Protein AF-A0A120N4Y4-F1 (afdb_monomer_lite)

Radius of gyration: 13.92 Å; chains: 1; bounding box: 32×30×36 Å

Foldseek 3Di:
DPPLDDDDVVLVVQVVVLPVVPQWDAPDVFWIWRFSDDCVVDPAQGKIFTDGDDDQDPPPPDPCSVQWAFGIARGDDRKTWIWGQDPVRDTDTFIPDPDPRHDD

Secondary structure (DSSP, 8-state):
--TT----HHHHHHHHHHHTTT-EEEEETTEEEEESS-TTT--SS--EEEESS--PPPTTSSSSGGGEEEEEE-SSSS-EEEEEE-TT--EEEEEESSSTT---

Organism: NCBI:txid1727

pLDDT: mean 75.28, std 10.27, range [50.72, 89.94]

Sequence (104 aa):
MPDHFTIPEEFLSLADRCEAPGFVRGTAPGQQYAIIADPDVHDTADAKLFDGPRNLFPEGHLPDPERLYAIGYTGGEGSTFCLWLDDDGVRHVVNHGSGPGSCL

Structure (mmCIF, N/CA/C/O backbone):
data_AF-A0A120N4Y4-F1
#
_entry.id   AF-A0A120N4Y4-F1
#
loop_
_atom_site.group_PDB
_atom_site.id
_atom_site.type_symbol
_atom_site.label_atom_id
_atom_site.label_alt_id
_atom_site.label_comp_id
_atom_site.label_asym_id
_atom_site.label_entity_id
_atom_site.label_seq_id
_atom_site.pdbx_PDB_ins_code
_atom_site.Cartn_x
_atom_site.Cartn_y
_atom_site.Cartn_z
_atom_site.occupancy
_atom_site.B_iso_or_equiv
_atom_site.auth_seq_id
_atom_site.auth_comp_id
_atom_site.auth_asym_id
_atom_site.auth_atom_id
_atom_site.pdbx_PDB_model_num
ATOM 1 N N . MET A 1 1 ? 4.915 -2.440 10.856 1.00 65.31 1 MET A N 1
ATOM 2 C CA . MET A 1 1 ? 3.435 -2.384 10.832 1.00 65.31 1 MET A CA 1
ATOM 3 C C . MET A 1 1 ? 3.049 -1.021 11.377 1.00 65.31 1 MET A C 1
ATOM 5 O O . MET A 1 1 ? 3.966 -0.310 11.763 1.00 65.31 1 MET A O 1
ATOM 9 N N . PRO A 1 2 ? 1.773 -0.678 11.526 1.00 67.31 2 PRO A N 1
ATOM 10 C CA . PRO A 1 2 ? 1.292 -0.697 12.905 1.00 67.31 2 PRO A CA 1
ATOM 11 C C . PRO A 1 2 ? 1.027 -2.133 13.344 1.00 67.31 2 PRO A C 1
ATOM 13 O O . PRO A 1 2 ? 0.738 -2.966 12.490 1.00 67.31 2 PRO A O 1
ATOM 16 N N . ASP A 1 3 ? 1.179 -2.454 14.625 1.00 77.31 3 ASP A N 1
ATOM 17 C CA . ASP A 1 3 ? 1.104 -3.851 15.094 1.00 77.31 3 ASP A CA 1
ATOM 18 C C . ASP A 1 3 ? -0.295 -4.463 14.912 1.00 77.31 3 ASP A C 1
ATOM 20 O O . ASP A 1 3 ? -0.445 -5.678 14.826 1.00 77.31 3 ASP A O 1
ATOM 24 N N . HIS A 1 4 ? -1.317 -3.614 14.778 1.00 79.00 4 HIS A N 1
ATOM 25 C CA . HIS A 1 4 ? -2.698 -4.002 14.491 1.00 79.00 4 HIS A CA 1
ATOM 26 C C . HIS A 1 4 ? -2.981 -4.325 13.020 1.00 79.00 4 HIS A C 1
ATOM 28 O O . HIS A 1 4 ? -4.081 -4.760 12.690 1.00 79.00 4 HIS A O 1
ATOM 34 N N . PHE A 1 5 ? -2.011 -4.138 12.126 1.00 78.38 5 PHE A N 1
ATOM 35 C CA . PHE A 1 5 ? -2.119 -4.571 10.739 1.00 78.38 5 PHE A CA 1
ATOM 36 C C . PHE A 1 5 ? -1.244 -5.797 10.501 1.00 78.38 5 PHE A C 1
ATOM 38 O O . PHE A 1 5 ? -0.119 -5.901 10.976 1.00 78.38 5 PHE A O 1
ATOM 45 N N . THR A 1 6 ? -1.749 -6.720 9.693 1.00 82.25 6 THR A N 1
ATOM 46 C CA . THR A 1 6 ? -0.955 -7.784 9.070 1.00 82.25 6 THR A CA 1
ATOM 47 C C . THR A 1 6 ? -1.082 -7.613 7.563 1.00 82.25 6 THR A C 1
ATOM 49 O O . THR A 1 6 ? -2.170 -7.274 7.093 1.00 82.25 6 THR A O 1
ATOM 52 N N . ILE A 1 7 ? -0.011 -7.813 6.795 1.00 80.81 7 ILE A N 1
ATOM 53 C CA . ILE A 1 7 ? -0.115 -7.810 5.330 1.00 80.81 7 ILE A CA 1
ATOM 54 C C . ILE A 1 7 ? -0.768 -9.134 4.901 1.00 80.81 7 ILE A C 1
ATOM 56 O O . ILE A 1 7 ? -0.290 -10.186 5.323 1.00 80.81 7 ILE A O 1
ATOM 60 N N . PRO A 1 8 ? -1.865 -9.109 4.120 1.00 84.75 8 PRO A N 1
ATOM 61 C CA . PRO A 1 8 ? -2.425 -10.319 3.519 1.00 84.75 8 PRO A CA 1
ATOM 62 C C . PRO A 1 8 ? -1.394 -11.093 2.683 1.00 84.75 8 PRO A C 1
ATOM 64 O O . PRO A 1 8 ? -0.553 -10.490 2.012 1.00 84.75 8 PRO A O 1
ATOM 67 N N . GLU A 1 9 ? -1.469 -12.424 2.709 1.00 86.12 9 GLU A N 1
ATOM 68 C CA . GLU A 1 9 ? -0.524 -13.322 2.026 1.00 86.12 9 GLU A CA 1
ATOM 69 C C . GLU A 1 9 ? -0.448 -13.054 0.517 1.00 86.12 9 GLU A C 1
ATOM 71 O O . GLU A 1 9 ? 0.610 -13.196 -0.096 1.00 86.12 9 GLU A O 1
ATOM 76 N N . GLU A 1 10 ? -1.544 -12.595 -0.082 1.00 86.00 10 GLU A N 1
ATOM 77 C CA . GLU A 1 10 ? -1.634 -12.263 -1.499 1.00 86.00 10 GLU A CA 1
ATOM 78 C C . GLU A 1 10 ? -0.689 -11.116 -1.880 1.00 86.00 10 GLU A C 1
ATOM 80 O O . GLU A 1 10 ? -0.060 -11.163 -2.937 1.00 86.00 10 GLU A O 1
ATOM 85 N N . PHE A 1 11 ? -0.541 -10.108 -1.015 1.00 82.81 11 PHE A N 1
ATOM 86 C CA . PHE A 1 11 ? 0.379 -8.995 -1.259 1.00 82.81 11 PHE A CA 1
ATOM 87 C C . PHE A 1 11 ? 1.835 -9.392 -1.020 1.00 82.81 11 PHE A C 1
ATOM 89 O O . PHE A 1 11 ? 2.707 -8.912 -1.739 1.00 82.81 11 PHE A O 1
ATOM 96 N N . LEU A 1 12 ? 2.095 -10.288 -0.061 1.00 82.50 12 LEU A N 1
ATOM 97 C CA . LEU A 1 12 ? 3.433 -10.852 0.155 1.00 82.50 12 LEU A CA 1
ATOM 98 C C . LEU A 1 12 ? 3.862 -11.693 -1.053 1.00 82.50 12 LEU A C 1
ATOM 100 O O . LEU A 1 12 ? 4.915 -11.458 -1.633 1.00 82.50 12 LEU A O 1
ATOM 104 N N . SER A 1 13 ? 2.979 -12.578 -1.517 1.00 84.88 13 SER A N 1
ATOM 105 C CA . SER A 1 13 ? 3.199 -13.394 -2.715 1.00 84.88 13 SER A CA 1
ATOM 106 C C . SER A 1 13 ? 3.404 -12.542 -3.971 1.00 84.88 13 SER A C 1
ATOM 108 O O . SER A 1 13 ? 4.145 -12.927 -4.876 1.00 84.88 13 SER A O 1
ATOM 110 N N . LEU A 1 14 ? 2.723 -11.396 -4.063 1.00 81.94 14 LEU A N 1
ATOM 111 C CA . LEU A 1 14 ? 2.916 -10.453 -5.160 1.00 81.94 14 LEU A CA 1
ATOM 112 C C . LEU A 1 14 ? 4.268 -9.738 -5.054 1.00 81.94 14 LEU A C 1
ATOM 114 O O . LEU A 1 14 ? 4.946 -9.617 -6.070 1.00 81.94 14 LEU A O 1
ATOM 118 N N . ALA A 1 15 ? 4.678 -9.318 -3.855 1.00 78.75 15 ALA A N 1
ATOM 119 C CA . ALA A 1 15 ? 5.992 -8.721 -3.624 1.00 78.75 15 ALA A CA 1
ATOM 120 C C . ALA A 1 15 ? 7.121 -9.680 -4.040 1.00 78.75 15 ALA A C 1
ATOM 122 O O . ALA A 1 15 ? 7.953 -9.303 -4.865 1.00 78.75 15 ALA A O 1
ATOM 123 N N . ASP A 1 16 ? 7.065 -10.943 -3.604 1.00 81.25 16 ASP A N 1
ATOM 124 C CA . ASP A 1 16 ? 8.043 -11.982 -3.969 1.00 81.25 16 ASP A CA 1
ATOM 125 C C . ASP A 1 16 ? 8.152 -12.165 -5.496 1.00 81.25 16 ASP A C 1
ATOM 127 O O . ASP A 1 16 ? 9.237 -12.340 -6.061 1.00 81.25 16 ASP A O 1
ATOM 131 N N . ARG A 1 17 ? 7.016 -12.098 -6.205 1.00 79.44 17 ARG A N 1
ATOM 132 C CA . ARG A 1 17 ? 6.984 -12.190 -7.674 1.00 79.44 17 ARG A CA 1
ATOM 133 C C . ARG A 1 17 ? 7.605 -10.980 -8.358 1.00 79.44 17 ARG A C 1
ATOM 135 O O . ARG A 1 17 ? 8.184 -11.154 -9.427 1.00 79.44 17 ARG A O 1
ATOM 142 N N . CYS A 1 18 ? 7.480 -9.788 -7.781 1.00 76.38 18 CYS A N 1
ATOM 143 C CA . CYS A 1 18 ? 8.095 -8.570 -8.309 1.00 76.38 18 CYS A CA 1
ATOM 144 C C . CYS A 1 18 ? 9.607 -8.517 -8.025 1.00 76.38 18 CYS A C 1
ATOM 146 O O . CYS A 1 18 ? 10.365 -7.940 -8.808 1.00 76.38 18 CYS A O 1
ATOM 148 N N . GLU A 1 19 ? 10.073 -9.143 -6.942 1.00 74.88 19 GLU A N 1
ATOM 149 C CA . GLU A 1 19 ? 11.502 -9.258 -6.634 1.00 74.88 19 GLU A CA 1
ATOM 150 C C . GLU A 1 19 ? 12.247 -10.166 -7.621 1.00 74.88 19 GLU A C 1
ATOM 152 O O . GLU A 1 19 ? 13.334 -9.812 -8.079 1.00 74.88 19 GLU A O 1
ATOM 157 N N . ALA A 1 20 ? 11.654 -11.302 -8.000 1.00 67.25 20 ALA A N 1
ATOM 158 C CA . ALA A 1 20 ? 12.294 -12.318 -8.842 1.00 67.25 20 ALA A CA 1
ATOM 159 C C . ALA A 1 20 ? 12.861 -11.812 -10.196 1.00 67.25 20 ALA A C 1
ATOM 161 O O . ALA A 1 20 ? 13.966 -12.224 -10.557 1.00 67.25 20 ALA A O 1
ATOM 162 N N . PRO A 1 21 ? 12.180 -10.927 -10.953 1.00 70.62 21 PRO A N 1
ATOM 163 C CA . PRO A 1 21 ? 12.721 -10.318 -12.172 1.00 70.62 21 PRO A CA 1
ATOM 164 C C . PRO A 1 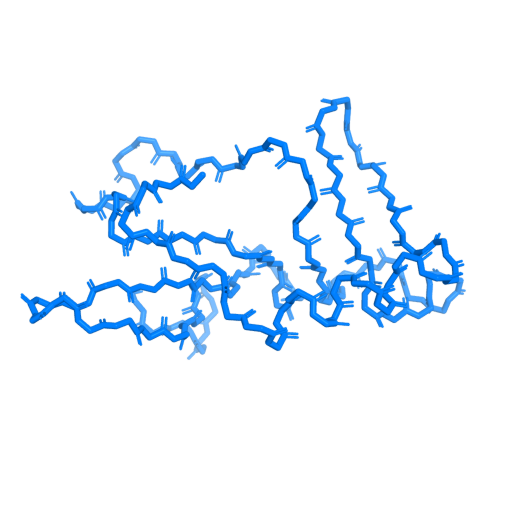21 ? 13.500 -9.012 -11.919 1.00 70.62 21 PRO A C 1
ATOM 166 O O . PRO A 1 21 ? 13.947 -8.370 -12.869 1.00 70.62 21 PRO A O 1
ATOM 169 N N . GLY A 1 22 ? 13.667 -8.591 -10.661 1.00 67.62 22 GLY A N 1
ATOM 170 C CA . GLY A 1 22 ? 14.323 -7.335 -10.311 1.00 67.62 22 GLY A CA 1
ATOM 171 C C . GLY A 1 22 ? 13.462 -6.107 -10.603 1.00 67.62 22 GLY A C 1
ATOM 172 O O . GLY A 1 22 ? 14.001 -5.078 -11.009 1.00 67.62 22 GLY A O 1
ATOM 173 N N . PHE A 1 23 ? 12.140 -6.186 -10.419 1.00 75.75 23 PHE A N 1
ATOM 174 C CA . PHE A 1 23 ? 11.214 -5.059 -10.630 1.00 75.75 23 PHE A CA 1
ATOM 175 C C . PHE A 1 23 ? 11.097 -4.129 -9.416 1.00 75.75 23 PHE A C 1
ATOM 177 O O . PHE A 1 23 ? 10.315 -3.178 -9.424 1.00 75.75 23 PHE A O 1
ATOM 184 N N . VAL A 1 24 ? 11.916 -4.350 -8.388 1.00 73.56 24 VAL A N 1
ATOM 185 C CA . VAL A 1 24 ? 12.112 -3.386 -7.305 1.00 73.56 24 VAL A CA 1
ATOM 186 C C . VAL A 1 24 ? 12.932 -2.200 -7.821 1.00 73.56 24 VAL A C 1
ATOM 188 O O . VAL A 1 24 ? 13.996 -2.351 -8.435 1.00 73.56 24 VAL A O 1
ATOM 191 N N . ARG A 1 25 ? 12.418 -0.991 -7.605 1.00 69.06 25 ARG A N 1
ATOM 192 C CA . ARG A 1 25 ? 13.029 0.289 -7.978 1.00 69.06 25 ARG A CA 1
ATOM 193 C C . ARG A 1 25 ? 12.969 1.241 -6.787 1.00 69.06 25 ARG A C 1
ATOM 195 O O . ARG A 1 25 ? 12.070 1.161 -5.959 1.00 69.06 25 ARG A O 1
ATOM 202 N N . GLY A 1 26 ? 13.925 2.162 -6.710 1.00 62.28 26 GLY A N 1
ATOM 203 C CA . GLY A 1 26 ? 13.855 3.304 -5.800 1.00 62.28 26 GLY A CA 1
ATOM 204 C C . GLY A 1 26 ? 13.644 4.589 -6.591 1.00 62.28 26 GLY A C 1
ATOM 205 O O . GLY A 1 26 ? 14.412 4.860 -7.511 1.00 62.28 26 GLY A O 1
ATOM 206 N N . THR A 1 27 ? 12.625 5.380 -6.252 1.00 55.62 27 THR A N 1
ATOM 207 C CA . THR A 1 27 ? 12.406 6.723 -6.836 1.00 55.62 27 THR A CA 1
ATOM 208 C C . THR A 1 27 ? 13.173 7.802 -6.087 1.00 55.62 27 THR A C 1
ATOM 210 O O . THR A 1 27 ? 13.523 8.823 -6.674 1.00 55.62 27 THR A O 1
ATOM 213 N N . ALA A 1 28 ? 13.427 7.594 -4.794 1.00 58.19 28 ALA A N 1
ATOM 214 C CA . ALA A 1 28 ? 14.122 8.528 -3.919 1.00 58.19 28 ALA A CA 1
ATOM 215 C C . ALA A 1 28 ? 14.903 7.766 -2.832 1.00 58.19 28 ALA A C 1
ATOM 217 O O . ALA A 1 28 ? 14.558 6.623 -2.520 1.00 58.19 28 ALA A O 1
ATOM 218 N N . PRO A 1 29 ? 15.942 8.369 -2.223 1.00 52.34 29 PRO A N 1
ATOM 219 C CA . PRO A 1 29 ? 16.650 7.754 -1.104 1.00 52.34 29 PRO A CA 1
ATOM 220 C C . PRO A 1 29 ? 15.679 7.386 0.026 1.00 52.34 29 PRO A C 1
ATOM 222 O O . PRO A 1 29 ? 15.043 8.256 0.613 1.00 52.34 29 PRO A O 1
ATOM 225 N N . GLY A 1 30 ? 15.562 6.089 0.314 1.00 57.09 30 GLY A N 1
ATOM 226 C CA . GLY A 1 30 ? 14.674 5.564 1.355 1.00 57.09 30 GLY A CA 1
ATOM 227 C C . GLY A 1 30 ? 13.241 5.255 0.911 1.00 57.09 30 GLY A C 1
ATOM 228 O O . GLY A 1 30 ? 12.481 4.757 1.730 1.00 57.09 30 GLY A O 1
ATOM 229 N N . GLN A 1 31 ? 12.871 5.487 -0.351 1.00 62.19 31 GLN A N 1
ATOM 230 C CA . GLN A 1 31 ? 11.602 5.014 -0.914 1.00 62.19 31 GLN A CA 1
ATOM 231 C C . GLN A 1 31 ? 11.879 3.929 -1.948 1.00 62.19 31 GLN A C 1
ATOM 233 O O . GLN A 1 31 ? 12.453 4.211 -3.004 1.00 62.19 31 GLN A O 1
ATOM 238 N N . GLN A 1 32 ? 11.466 2.701 -1.647 1.00 71.19 32 GLN A N 1
ATOM 239 C CA . GLN A 1 32 ? 11.494 1.593 -2.593 1.00 71.19 32 GLN A CA 1
ATOM 240 C C . GLN A 1 32 ? 10.060 1.223 -2.981 1.00 71.19 32 GLN A C 1
ATOM 242 O O . GLN A 1 32 ? 9.093 1.461 -2.255 1.00 71.19 32 GLN A O 1
ATOM 247 N N . TYR A 1 33 ? 9.896 0.703 -4.186 1.00 75.56 33 TYR A N 1
ATOM 248 C CA . TYR A 1 33 ? 8.645 0.117 -4.630 1.00 75.56 33 TYR A CA 1
ATOM 249 C C . TYR A 1 33 ? 8.918 -1.010 -5.619 1.00 75.56 33 TYR A C 1
ATOM 251 O O . TYR A 1 33 ? 9.870 -0.959 -6.397 1.00 75.56 33 TYR A O 1
ATOM 259 N N . ALA A 1 34 ? 8.051 -2.012 -5.618 1.00 78.69 34 ALA A N 1
ATOM 260 C CA . ALA A 1 34 ? 8.020 -3.072 -6.611 1.00 78.69 34 ALA A CA 1
A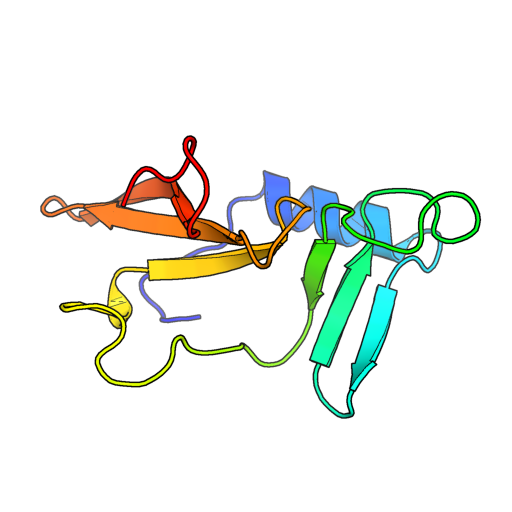TOM 261 C C . ALA A 1 34 ? 7.031 -2.694 -7.720 1.00 78.69 34 ALA A C 1
ATOM 263 O O . ALA A 1 34 ? 5.860 -2.416 -7.449 1.00 78.69 34 ALA A O 1
ATOM 264 N N . ILE A 1 35 ? 7.489 -2.673 -8.970 1.00 78.50 35 ILE A N 1
ATOM 265 C CA . ILE A 1 35 ? 6.616 -2.498 -10.135 1.00 78.50 35 ILE A CA 1
ATOM 266 C C . ILE A 1 35 ? 5.956 -3.847 -10.434 1.00 78.50 35 ILE A C 1
ATOM 268 O O . ILE A 1 35 ? 6.623 -4.878 -10.452 1.00 78.50 35 ILE A O 1
ATOM 272 N N . ILE A 1 36 ? 4.636 -3.840 -10.627 1.00 76.81 36 ILE A N 1
ATOM 273 C CA . ILE A 1 36 ? 3.853 -5.067 -10.853 1.00 76.81 36 ILE A CA 1
ATOM 274 C C . ILE A 1 36 ? 3.944 -5.535 -12.320 1.00 76.81 36 ILE A C 1
ATOM 276 O O . ILE A 1 36 ? 3.755 -6.714 -12.613 1.00 76.81 36 ILE A O 1
ATOM 280 N N . ALA A 1 37 ? 4.254 -4.620 -13.239 1.00 75.38 37 ALA A N 1
ATOM 281 C CA . ALA A 1 37 ? 4.452 -4.872 -14.664 1.00 75.38 37 ALA A CA 1
ATOM 282 C C . ALA A 1 37 ? 5.920 -4.672 -15.082 1.00 75.38 37 ALA A C 1
ATOM 284 O O . ALA A 1 37 ? 6.727 -4.146 -14.319 1.00 75.38 37 ALA A O 1
ATOM 285 N N . ASP A 1 38 ? 6.257 -5.096 -16.302 1.00 74.56 38 ASP A N 1
ATOM 286 C CA . ASP A 1 38 ? 7.598 -4.919 -16.862 1.00 74.56 38 ASP A CA 1
ATOM 287 C C . ASP A 1 38 ? 7.951 -3.419 -16.970 1.00 74.56 38 ASP A C 1
ATOM 289 O O . ASP A 1 38 ? 7.277 -2.693 -17.713 1.00 74.56 38 ASP A O 1
ATOM 293 N N . PRO A 1 39 ? 8.986 -2.941 -16.252 1.00 67.38 39 PRO A N 1
ATOM 294 C CA . PRO A 1 39 ? 9.368 -1.533 -16.248 1.00 67.38 39 PRO A CA 1
ATOM 295 C C . PRO A 1 39 ? 9.851 -1.027 -17.609 1.00 67.38 39 PRO A C 1
ATOM 297 O O . PRO A 1 39 ? 9.755 0.169 -17.874 1.00 67.38 39 PRO A O 1
ATOM 300 N N . ASP A 1 40 ? 10.347 -1.909 -18.480 1.00 72.56 40 ASP A N 1
ATOM 301 C CA . ASP A 1 40 ? 10.816 -1.520 -19.814 1.00 72.56 40 ASP A CA 1
ATOM 302 C C . ASP A 1 40 ? 9.642 -1.271 -20.780 1.00 72.56 40 ASP A C 1
ATOM 304 O O . ASP A 1 40 ? 9.815 -0.697 -21.859 1.00 72.56 40 ASP A O 1
ATOM 308 N N . VAL A 1 41 ? 8.432 -1.678 -20.385 1.00 70.50 41 VAL A N 1
ATOM 309 C CA . VAL A 1 41 ? 7.181 -1.456 -21.124 1.00 70.50 41 VAL A CA 1
ATOM 310 C C . VAL A 1 41 ? 6.354 -0.328 -20.492 1.00 70.50 41 VAL A C 1
ATOM 312 O O . VAL A 1 41 ? 5.623 0.372 -21.196 1.00 70.50 41 VAL A O 1
ATOM 315 N N . HIS A 1 42 ? 6.477 -0.133 -19.178 1.00 62.94 42 HIS A N 1
ATOM 316 C CA . HIS A 1 42 ? 5.565 0.655 -18.354 1.00 62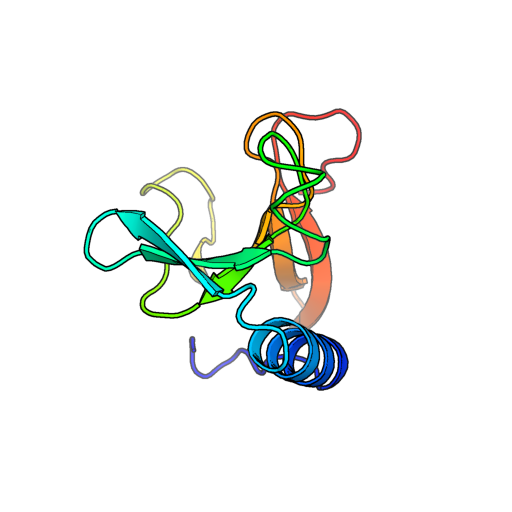.94 42 HIS A CA 1
ATOM 317 C C . HIS A 1 42 ? 6.332 1.439 -17.268 1.00 62.94 42 HIS A C 1
ATOM 319 O O . HIS A 1 42 ? 6.811 0.852 -16.300 1.00 62.94 42 HIS A O 1
ATOM 325 N N . ASP A 1 43 ? 6.468 2.766 -17.427 1.00 59.59 43 ASP A N 1
ATOM 326 C CA . ASP A 1 43 ? 7.256 3.615 -16.505 1.00 59.59 43 ASP A CA 1
ATOM 327 C C . ASP A 1 43 ? 6.412 4.655 -15.726 1.00 59.59 43 ASP A C 1
ATOM 329 O O . ASP A 1 43 ? 6.831 5.177 -14.688 1.00 59.59 43 ASP A O 1
ATOM 333 N N . THR A 1 44 ? 5.176 4.954 -16.152 1.00 58.56 44 THR A N 1
ATOM 334 C CA . THR A 1 44 ? 4.359 6.009 -15.516 1.00 58.56 44 THR A CA 1
ATOM 335 C C . THR A 1 44 ? 2.896 5.622 -15.349 1.00 58.56 44 THR A C 1
ATOM 337 O O . THR A 1 44 ? 2.276 5.081 -16.253 1.00 58.56 44 THR A O 1
ATOM 340 N N . ALA A 1 45 ? 2.341 5.971 -14.180 1.00 60.81 45 ALA A N 1
ATOM 341 C CA . ALA A 1 45 ? 0.963 5.695 -13.764 1.00 60.81 45 ALA A CA 1
ATOM 342 C C . ALA A 1 45 ? 0.611 4.212 -13.546 1.00 60.81 45 ALA A C 1
ATOM 344 O O . ALA A 1 45 ? -0.569 3.901 -13.406 1.00 60.81 45 ALA A O 1
ATOM 345 N N . ASP A 1 46 ? 1.600 3.325 -13.440 1.00 74.12 46 ASP A N 1
ATOM 346 C CA . ASP A 1 46 ? 1.374 1.906 -13.162 1.00 74.12 46 ASP A CA 1
ATOM 347 C C . ASP A 1 46 ? 1.203 1.603 -11.676 1.00 74.12 46 ASP A C 1
ATOM 349 O O . ASP A 1 46 ? 1.709 2.312 -10.796 1.00 74.12 46 ASP A O 1
ATOM 353 N N . ALA A 1 47 ? 0.507 0.500 -11.408 1.00 78.62 47 ALA A N 1
ATOM 354 C CA . ALA A 1 47 ? 0.348 -0.008 -10.062 1.00 78.62 47 ALA A CA 1
ATOM 355 C C . ALA A 1 47 ? 1.694 -0.498 -9.498 1.00 78.62 47 ALA A C 1
ATOM 357 O O . ALA A 1 47 ? 2.469 -1.189 -10.169 1.00 78.62 47 ALA A O 1
ATOM 358 N N . LYS A 1 48 ? 1.974 -0.123 -8.250 1.00 83.00 48 LYS A N 1
ATOM 359 C CA . LYS A 1 48 ? 3.260 -0.354 -7.574 1.00 83.00 48 LYS A CA 1
ATOM 360 C C . LYS A 1 48 ? 3.010 -0.779 -6.137 1.00 83.00 48 LYS A C 1
ATOM 362 O O . LYS A 1 48 ? 2.126 -0.218 -5.499 1.00 83.00 48 LYS A O 1
ATOM 367 N N . LEU A 1 49 ? 3.798 -1.711 -5.617 1.00 84.56 49 LEU A N 1
ATOM 368 C CA . LEU A 1 49 ? 3.823 -2.068 -4.196 1.00 84.56 49 LEU A CA 1
ATOM 369 C C . LEU A 1 49 ? 4.870 -1.230 -3.477 1.00 84.56 49 LEU A C 1
ATOM 371 O O . LEU A 1 49 ? 5.975 -1.104 -3.989 1.00 84.56 49 LEU A O 1
ATOM 375 N N . PHE A 1 50 ? 4.565 -0.682 -2.305 1.00 81.31 50 PHE A N 1
ATOM 376 C CA . PHE A 1 50 ? 5.588 -0.028 -1.493 1.00 81.31 50 PHE A CA 1
ATOM 377 C C . PHE A 1 50 ? 6.530 -1.053 -0.870 1.00 81.31 50 PHE A C 1
ATOM 379 O O . PHE A 1 50 ? 6.087 -2.034 -0.276 1.00 81.31 50 PHE A O 1
ATOM 386 N N . ASP A 1 51 ? 7.824 -0.776 -0.980 1.00 71.69 51 ASP A N 1
ATOM 387 C CA . ASP A 1 51 ? 8.905 -1.529 -0.362 1.00 71.69 51 ASP A CA 1
ATOM 388 C C . ASP A 1 51 ? 9.714 -0.580 0.552 1.00 71.69 51 ASP A C 1
ATOM 390 O O . ASP A 1 51 ? 9.924 0.597 0.246 1.00 71.69 51 ASP A O 1
ATOM 394 N N . GLY A 1 52 ? 10.133 -1.047 1.725 1.00 64.56 52 GLY A N 1
ATOM 395 C CA . GLY A 1 52 ? 10.872 -0.223 2.692 1.00 64.56 52 GLY A CA 1
ATOM 396 C C . GLY A 1 52 ? 10.032 0.697 3.615 1.00 64.56 52 GLY A C 1
ATOM 397 O O . GLY A 1 52 ? 8.877 0.394 3.944 1.00 64.56 52 GLY A O 1
ATOM 398 N N . PRO A 1 53 ? 10.639 1.771 4.176 1.00 54.59 53 PRO A N 1
ATOM 399 C CA . PRO A 1 53 ? 10.015 2.598 5.209 1.00 54.59 53 PRO A CA 1
ATOM 400 C C . PRO A 1 53 ? 8.869 3.447 4.646 1.00 54.59 53 PRO A C 1
ATOM 402 O O . PRO A 1 53 ? 8.930 3.996 3.551 1.00 54.59 53 PRO A O 1
ATOM 405 N N . ARG A 1 54 ? 7.782 3.514 5.417 1.00 65.06 54 ARG A N 1
ATOM 406 C CA . ARG A 1 54 ? 6.457 3.877 4.902 1.00 65.06 54 ARG A CA 1
ATOM 407 C C . ARG A 1 54 ? 6.278 5.372 4.695 1.00 65.06 54 ARG A C 1
ATOM 409 O O . ARG A 1 54 ? 6.701 6.174 5.524 1.00 65.06 54 ARG A O 1
ATOM 416 N N . ASN A 1 55 ? 5.490 5.707 3.677 1.00 62.69 55 ASN A N 1
ATOM 417 C CA . ASN A 1 55 ? 4.878 7.021 3.552 1.00 62.69 55 ASN A CA 1
ATOM 418 C C . ASN A 1 55 ? 3.663 7.093 4.478 1.00 62.69 55 ASN A C 1
ATOM 420 O O . ASN A 1 55 ? 2.664 6.411 4.255 1.00 62.69 55 ASN A O 1
ATOM 424 N N . LEU A 1 56 ? 3.761 7.896 5.535 1.00 66.88 56 LEU A N 1
ATOM 425 C CA . LEU A 1 56 ? 2.586 8.290 6.304 1.00 66.88 56 LEU A CA 1
ATOM 426 C C . LEU A 1 56 ? 1.777 9.294 5.481 1.00 66.88 56 LEU A C 1
ATOM 428 O O . LEU A 1 56 ? 2.350 10.119 4.764 1.00 66.88 56 LEU A O 1
ATOM 432 N N . PHE A 1 57 ? 0.452 9.239 5.602 1.00 70.44 57 PHE A N 1
ATOM 433 C CA . PHE A 1 57 ? -0.374 10.337 5.117 1.00 70.44 57 PHE A CA 1
ATOM 434 C C . PHE A 1 57 ? 0.002 11.624 5.871 1.00 70.44 57 PHE A C 1
ATOM 436 O O . PHE A 1 57 ? 0.363 11.548 7.050 1.00 70.44 57 PHE A O 1
ATOM 443 N N . PRO A 1 58 ? -0.053 12.799 5.215 1.00 71.44 58 PRO A N 1
ATOM 444 C CA . PRO A 1 58 ? 0.195 14.069 5.885 1.00 71.44 58 PRO A CA 1
ATOM 445 C C . PRO A 1 58 ? -0.691 14.235 7.124 1.00 71.44 58 PRO A C 1
ATOM 447 O O . PRO A 1 58 ? -1.841 13.792 7.1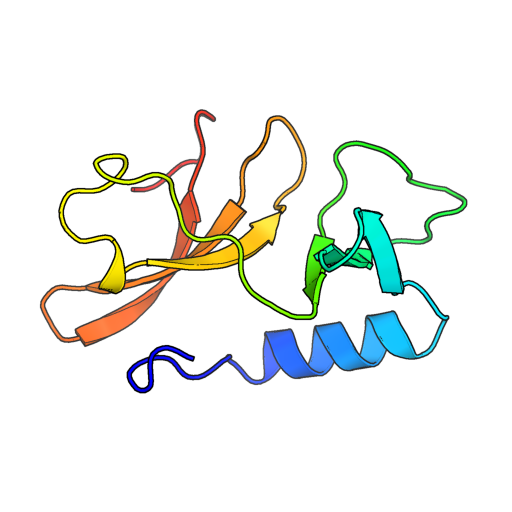44 1.00 71.44 58 PRO A O 1
ATOM 450 N N . GLU A 1 59 ? -0.169 14.896 8.153 1.00 72.81 59 GLU A N 1
ATOM 451 C CA . GLU A 1 59 ? -0.936 15.196 9.362 1.00 72.81 59 GLU A CA 1
ATOM 452 C C . GLU A 1 59 ? -2.222 15.970 9.015 1.00 72.81 59 GLU A C 1
ATOM 454 O O . GLU A 1 59 ? -2.204 16.891 8.197 1.00 72.81 59 GLU A O 1
ATOM 459 N N . GLY A 1 60 ? -3.352 15.565 9.602 1.00 73.12 60 GLY A N 1
ATOM 460 C CA . GLY A 1 60 ? -4.665 16.168 9.343 1.00 73.12 60 GLY A CA 1
ATOM 461 C C . GLY A 1 60 ? -5.309 15.785 8.005 1.00 73.12 60 GLY A C 1
ATOM 462 O O . GLY A 1 60 ? -6.404 16.260 7.713 1.00 73.12 60 GLY A O 1
ATOM 463 N N . HIS A 1 61 ? -4.673 14.928 7.199 1.00 74.31 61 HIS A N 1
ATOM 464 C CA . HIS A 1 61 ? -5.269 14.419 5.961 1.00 74.31 61 HIS A CA 1
ATOM 465 C C . HIS A 1 61 ? -6.476 13.509 6.224 1.00 74.31 61 HIS A C 1
ATOM 467 O O . HIS A 1 61 ? -7.428 13.512 5.451 1.00 74.31 61 HIS A O 1
ATOM 473 N N . LEU A 1 62 ? -6.438 12.755 7.326 1.00 73.31 62 LEU A N 1
ATOM 474 C CA . LEU A 1 62 ? -7.497 11.848 7.760 1.00 73.31 62 LEU A CA 1
ATOM 475 C C . LEU A 1 62 ? -7.803 12.071 9.245 1.00 73.31 62 LEU A C 1
ATOM 477 O O . LEU A 1 62 ? -6.880 12.402 9.995 1.00 73.31 62 LEU A O 1
ATOM 481 N N . PRO A 1 63 ? -9.065 11.881 9.676 1.00 75.44 63 PRO A N 1
ATOM 482 C CA . PRO A 1 63 ? -9.446 11.993 11.082 1.00 75.44 63 PRO A CA 1
ATOM 483 C C . PRO A 1 63 ? -8.790 10.911 11.954 1.00 75.44 63 PRO A C 1
ATOM 485 O O . PRO A 1 63 ? -8.329 11.234 13.042 1.00 75.44 63 PRO A O 1
ATOM 488 N N . ASP A 1 64 ? -8.668 9.681 11.436 1.00 79.06 64 ASP A N 1
ATOM 489 C CA . ASP A 1 64 ? -8.094 8.524 12.141 1.00 79.06 64 ASP A CA 1
ATOM 490 C C . ASP A 1 64 ? -6.981 7.863 11.291 1.00 79.06 64 ASP A C 1
ATOM 492 O O . ASP A 1 64 ? -7.173 6.785 10.710 1.00 79.06 64 ASP A O 1
ATOM 496 N N . PRO A 1 65 ? -5.811 8.506 11.129 1.00 77.12 65 PRO A N 1
ATOM 497 C CA . PRO A 1 65 ? -4.769 8.046 10.210 1.00 77.12 65 PRO A CA 1
ATOM 498 C C . PRO A 1 65 ? -4.188 6.675 10.587 1.00 77.12 65 PRO A C 1
ATOM 500 O O . PRO A 1 65 ? -3.699 5.961 9.712 1.00 77.12 65 PRO A O 1
ATOM 503 N N . GLU A 1 66 ? -4.263 6.257 11.853 1.00 82.00 66 GLU A N 1
ATOM 504 C CA . GLU A 1 66 ? -3.817 4.930 12.288 1.00 82.00 66 GLU A CA 1
ATOM 505 C C . GLU A 1 66 ? -4.696 3.780 11.780 1.00 82.00 66 GLU A C 1
ATOM 507 O O . GLU A 1 66 ? -4.254 2.627 11.797 1.00 82.00 66 GLU A O 1
ATOM 512 N N . ARG A 1 67 ? -5.918 4.068 11.313 1.00 86.38 67 ARG A N 1
ATOM 513 C CA . ARG A 1 67 ? -6.856 3.071 10.773 1.00 86.38 67 ARG A CA 1
ATOM 514 C C . ARG A 1 67 ? -6.653 2.803 9.290 1.00 86.38 67 ARG A C 1
ATOM 516 O O . ARG A 1 67 ? -7.303 1.903 8.764 1.00 86.38 67 ARG A O 1
ATOM 523 N N . LEU A 1 68 ? -5.779 3.552 8.618 1.00 85.50 68 LEU A N 1
ATOM 524 C CA . LEU A 1 68 ? -5.492 3.395 7.198 1.00 85.50 68 LEU A CA 1
ATOM 525 C C . LEU A 1 68 ? -4.009 3.104 6.971 1.00 85.50 68 LEU A C 1
ATOM 527 O O . LEU A 1 68 ? -3.126 3.801 7.463 1.00 85.50 68 LEU A O 1
ATOM 531 N N . TYR A 1 69 ? -3.727 2.080 6.176 1.00 85.31 69 TYR A N 1
ATOM 532 C CA . TYR A 1 69 ? -2.369 1.663 5.872 1.00 85.31 69 TYR A CA 1
ATOM 533 C C . TYR A 1 69 ? -2.181 1.463 4.369 1.00 85.31 69 TYR A C 1
ATOM 535 O O . TYR A 1 69 ? -2.702 0.510 3.795 1.00 85.31 69 TYR A O 1
ATOM 543 N N . ALA A 1 70 ? -1.431 2.360 3.724 1.00 86.25 70 ALA A N 1
ATOM 544 C CA . ALA A 1 70 ? -1.172 2.290 2.290 1.00 86.25 70 ALA A CA 1
ATOM 545 C C . ALA A 1 70 ? -0.228 1.128 1.945 1.00 86.25 70 ALA A C 1
ATOM 547 O O . ALA A 1 70 ? 0.845 0.988 2.537 1.00 86.25 70 ALA A O 1
ATOM 548 N N . ILE A 1 71 ? -0.627 0.309 0.971 1.00 86.38 71 ILE A N 1
ATOM 549 C CA . ILE A 1 71 ? 0.156 -0.836 0.483 1.00 86.38 71 ILE A CA 1
ATOM 550 C C . ILE A 1 71 ? 0.882 -0.488 -0.815 1.00 86.38 71 ILE A C 1
ATOM 552 O O . ILE A 1 71 ? 1.983 -0.976 -1.058 1.00 86.38 71 ILE A O 1
ATOM 556 N N . GLY A 1 72 ? 0.295 0.372 -1.642 1.00 84.19 72 GLY A N 1
ATOM 557 C CA . GLY A 1 72 ? 0.883 0.728 -2.919 1.00 84.19 72 GLY A CA 1
ATOM 558 C C . GLY A 1 72 ? 0.040 1.705 -3.722 1.00 84.19 72 GLY A C 1
ATOM 559 O O . GLY A 1 72 ? -1.033 2.124 -3.286 1.00 84.19 72 GLY A O 1
ATOM 560 N N . TYR A 1 73 ? 0.522 2.054 -4.910 1.00 83.81 73 TYR A N 1
ATOM 561 C CA . TYR A 1 73 ? -0.210 2.874 -5.872 1.00 83.81 73 TYR A CA 1
ATOM 562 C C . TYR A 1 73 ? -1.116 2.006 -6.741 1.00 83.81 73 TYR A C 1
ATOM 564 O O . TYR A 1 73 ? -0.675 0.978 -7.250 1.00 83.81 73 TYR A O 1
ATOM 572 N N . THR A 1 74 ? -2.358 2.437 -6.963 1.00 81.69 74 THR A N 1
ATOM 573 C CA . THR A 1 74 ? -3.283 1.797 -7.921 1.00 81.69 74 THR A CA 1
ATOM 574 C C . THR A 1 74 ? -3.010 2.197 -9.371 1.00 81.69 74 THR A C 1
ATOM 576 O O . THR A 1 74 ? -3.570 1.595 -10.284 1.00 81.69 74 THR A O 1
ATOM 579 N N . GLY A 1 75 ? -2.134 3.180 -9.579 1.00 73.44 75 GLY A N 1
ATOM 580 C CA . GLY A 1 75 ? -1.907 3.812 -10.869 1.00 73.44 75 GLY A CA 1
ATOM 581 C C . GLY A 1 75 ? -2.743 5.082 -11.051 1.00 73.44 75 GLY A C 1
ATOM 582 O O . GLY A 1 75 ? -3.717 5.316 -10.337 1.00 73.44 75 GLY A O 1
ATOM 583 N N . GLY A 1 76 ? -2.336 5.947 -11.981 1.00 63.91 76 GLY A N 1
ATOM 584 C CA . GLY A 1 76 ? -2.917 7.292 -12.129 1.00 63.91 76 GLY A CA 1
ATOM 585 C C . GLY A 1 76 ? -2.626 8.227 -10.941 1.00 63.91 76 GLY A C 1
ATOM 586 O O . GLY A 1 76 ? -1.839 7.887 -10.064 1.00 63.91 76 GLY A O 1
ATOM 587 N N . GLU A 1 77 ? -3.211 9.430 -10.950 1.00 65.00 77 GLU A N 1
ATOM 588 C CA . GLU A 1 77 ? -2.947 10.595 -10.074 1.00 65.00 77 GLU A CA 1
ATOM 589 C C . GLU A 1 77 ? -2.892 10.303 -8.555 1.00 65.00 77 GLU A C 1
ATOM 591 O O . GLU A 1 77 ? -3.811 10.614 -7.802 1.00 65.00 77 GLU A O 1
ATOM 596 N N . GLY A 1 78 ? -1.801 9.701 -8.075 1.00 69.69 78 GLY A N 1
ATOM 597 C CA . GLY A 1 78 ? -1.509 9.533 -6.648 1.00 69.69 78 GLY A CA 1
ATOM 598 C C . GLY A 1 78 ? -2.468 8.623 -5.871 1.00 69.69 78 GLY A C 1
ATOM 599 O O . GLY A 1 78 ? -2.410 8.616 -4.644 1.00 69.69 78 GLY A O 1
ATOM 600 N N . SER A 1 79 ? -3.335 7.864 -6.548 1.00 80.06 79 SER A N 1
ATOM 601 C CA . SER A 1 79 ? -4.278 6.957 -5.885 1.00 80.06 79 SER A CA 1
ATOM 602 C C . SER A 1 79 ? -3.560 5.729 -5.326 1.00 80.06 79 SER A C 1
ATOM 604 O O . SER A 1 79 ? -2.626 5.192 -5.929 1.00 80.06 79 SER A O 1
ATOM 606 N N . THR A 1 80 ? -3.996 5.291 -4.151 1.00 85.56 80 THR A N 1
ATOM 607 C CA . THR A 1 80 ? -3.371 4.212 -3.381 1.00 85.56 80 THR A CA 1
ATOM 608 C C . THR A 1 80 ? -4.379 3.132 -3.043 1.00 85.56 80 THR A C 1
ATOM 610 O O . THR A 1 80 ? -5.552 3.419 -2.819 1.00 85.56 80 THR A O 1
ATOM 613 N N . PHE A 1 81 ? -3.929 1.883 -2.993 1.00 87.62 81 PHE A N 1
ATOM 614 C CA . PHE A 1 81 ? -4.702 0.821 -2.363 1.00 87.62 81 PHE A CA 1
ATOM 615 C C . PHE A 1 81 ? -4.172 0.605 -0.952 1.00 87.62 81 PHE A C 1
ATOM 617 O O . PHE A 1 81 ? -2.960 0.549 -0.713 1.00 87.62 81 PHE A O 1
ATOM 624 N N . CYS A 1 82 ? -5.102 0.511 -0.014 1.00 88.62 82 CYS A N 1
ATOM 625 C CA . CYS A 1 82 ? -4.833 0.549 1.410 1.00 88.62 82 CYS A CA 1
ATOM 626 C C . CYS A 1 82 ? -5.524 -0.612 2.121 1.00 88.62 82 CYS A C 1
ATOM 628 O O . CYS A 1 82 ? -6.525 -1.147 1.645 1.00 88.62 82 CYS A O 1
ATOM 630 N N . LEU A 1 83 ? -5.009 -0.959 3.296 1.00 89.69 83 LEU A N 1
ATOM 631 C CA . LEU A 1 83 ? -5.749 -1.690 4.314 1.00 89.69 83 LEU A CA 1
ATOM 632 C C . LEU A 1 83 ? -6.438 -0.674 5.222 1.00 89.69 83 LEU A C 1
ATOM 634 O O . LEU A 1 83 ? -5.782 0.238 5.722 1.00 89.69 83 LEU A O 1
ATOM 638 N N . TRP A 1 84 ? -7.731 -0.844 5.454 1.00 89.94 84 TRP A N 1
ATOM 639 C CA . TRP A 1 84 ? -8.508 -0.046 6.399 1.00 89.94 84 TRP A CA 1
ATOM 640 C C . TRP A 1 84 ? -9.095 -0.936 7.491 1.00 89.94 84 TRP A C 1
ATOM 642 O O . TRP A 1 84 ? -9.486 -2.063 7.196 1.00 89.94 84 TRP A O 1
ATOM 652 N N . LEU A 1 85 ? -9.140 -0.449 8.731 1.00 89.56 85 LEU A N 1
ATOM 653 C CA . LEU A 1 85 ? -9.874 -1.086 9.827 1.00 89.56 85 LEU A CA 1
ATOM 654 C C . LEU A 1 85 ? -11.193 -0.351 10.065 1.00 89.56 85 LEU A C 1
ATOM 656 O O . LEU A 1 85 ? -11.176 0.830 10.426 1.00 89.56 85 LEU A O 1
ATOM 660 N N . ASP A 1 86 ? -12.314 -1.052 9.914 1.00 88.31 86 ASP A N 1
ATOM 661 C CA . ASP A 1 86 ? -13.635 -0.522 10.255 1.00 88.31 86 ASP A CA 1
ATOM 662 C C . ASP A 1 86 ? -13.865 -0.444 11.773 1.00 88.31 86 ASP A C 1
ATOM 664 O O . ASP A 1 86 ? -12.948 -0.678 12.566 1.00 88.31 86 ASP A O 1
ATOM 668 N N . ASP A 1 87 ? -15.044 0.030 12.184 1.00 88.81 87 ASP A N 1
ATOM 669 C CA . ASP A 1 87 ? -15.344 0.305 13.598 1.00 88.81 87 ASP A CA 1
ATOM 670 C C . A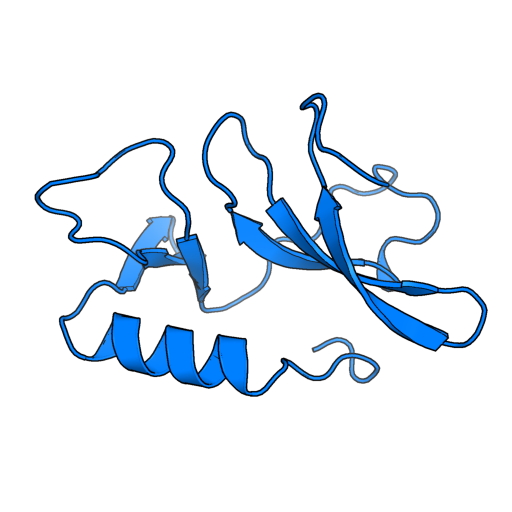SP A 1 87 ? -15.403 -0.980 14.438 1.00 88.81 87 ASP A C 1
ATOM 672 O O . ASP A 1 87 ? -15.175 -0.941 15.648 1.00 88.81 87 ASP A O 1
ATOM 676 N N . ASP A 1 88 ? -15.633 -2.120 13.786 1.00 89.75 88 ASP A N 1
ATOM 677 C CA . ASP A 1 88 ? -15.620 -3.451 14.389 1.00 89.75 88 ASP A CA 1
ATOM 678 C C . ASP A 1 88 ? -14.207 -4.075 14.378 1.00 89.75 88 ASP A C 1
ATOM 680 O O . ASP A 1 88 ? -14.008 -5.206 14.831 1.00 89.75 88 ASP A O 1
ATOM 684 N N . GLY A 1 89 ? -13.203 -3.349 13.871 1.00 86.38 89 GLY A N 1
ATOM 685 C CA . GLY A 1 89 ? -11.828 -3.824 13.720 1.00 86.38 89 GLY A CA 1
ATOM 686 C C . GLY A 1 89 ? -11.645 -4.816 12.569 1.00 86.38 89 GLY A C 1
ATOM 687 O O . GLY A 1 89 ? -10.609 -5.485 12.492 1.00 86.38 89 GLY A O 1
ATOM 688 N N . VAL A 1 90 ? -12.623 -4.933 11.667 1.00 89.25 90 VAL A N 1
ATOM 689 C CA . VAL A 1 90 ? -12.523 -5.770 10.472 1.00 89.25 90 VAL A CA 1
ATOM 690 C C . VAL A 1 90 ? -11.707 -5.036 9.415 1.00 89.25 90 VAL A C 1
ATOM 692 O O . VAL A 1 90 ? -11.856 -3.840 9.168 1.00 89.25 90 VAL A O 1
ATOM 695 N N . ARG A 1 91 ? -10.801 -5.781 8.781 1.00 89.50 91 ARG A N 1
ATOM 696 C CA . ARG A 1 91 ? -9.875 -5.258 7.781 1.00 89.50 91 ARG A CA 1
ATOM 697 C C . ARG A 1 91 ? -10.463 -5.344 6.377 1.00 89.50 91 ARG A C 1
ATOM 699 O O . ARG A 1 91 ? -10.844 -6.427 5.938 1.00 89.50 91 ARG A O 1
ATOM 706 N N . HIS A 1 92 ? -10.374 -4.246 5.638 1.00 89.50 92 HIS A N 1
ATOM 707 C CA . HIS A 1 92 ? -10.813 -4.125 4.248 1.00 89.50 92 HIS A CA 1
ATOM 708 C C . HIS A 1 92 ? -9.668 -3.674 3.347 1.00 89.50 92 HIS A C 1
ATOM 710 O O . HIS A 1 92 ? -8.792 -2.927 3.780 1.00 89.50 92 HIS A O 1
ATOM 716 N N . VAL A 1 93 ? -9.688 -4.104 2.084 1.00 88.94 93 VAL A N 1
ATOM 717 C CA . VAL A 1 93 ? -8.861 -3.499 1.033 1.00 88.94 93 VAL A CA 1
ATOM 718 C C . VAL A 1 93 ? -9.688 -2.408 0.371 1.00 88.94 93 VAL A C 1
ATOM 720 O O . VAL A 1 93 ? -10.791 -2.668 -0.106 1.00 88.94 93 VAL A O 1
ATOM 723 N N . VAL A 1 94 ? -9.160 -1.193 0.345 1.00 87.88 94 VAL A N 1
ATOM 724 C CA . VAL A 1 94 ? -9.870 -0.000 -0.130 1.00 87.88 94 VAL A CA 1
ATOM 725 C C . VAL A 1 94 ? -8.994 0.792 -1.088 1.00 87.88 94 VAL A C 1
ATOM 727 O O . VAL A 1 94 ? -7.767 0.756 -0.996 1.00 87.88 94 VAL A O 1
ATOM 730 N N . ASN A 1 95 ? -9.624 1.513 -2.011 1.00 86.50 95 ASN A N 1
ATOM 731 C CA . ASN A 1 95 ? -8.955 2.509 -2.838 1.00 86.50 95 ASN A CA 1
ATOM 732 C C . ASN A 1 95 ? -9.110 3.881 -2.176 1.00 86.50 95 ASN A C 1
ATOM 734 O O . ASN A 1 95 ? -10.218 4.257 -1.787 1.00 86.50 95 ASN A O 1
ATOM 738 N N . HIS A 1 96 ? -8.002 4.598 -2.053 1.00 84.19 96 HIS A N 1
ATOM 739 C CA . HIS A 1 96 ? -7.924 5.918 -1.457 1.00 84.19 96 HIS A CA 1
ATOM 740 C C . HIS A 1 96 ? -7.184 6.875 -2.403 1.00 84.19 96 HIS A C 1
ATOM 742 O O . HIS A 1 96 ? -5.999 6.682 -2.704 1.00 84.19 96 HIS A O 1
ATOM 748 N N . GLY A 1 97 ? -7.877 7.921 -2.856 1.00 78.12 97 GLY A N 1
ATOM 749 C CA . GLY A 1 97 ? -7.350 8.949 -3.756 1.00 78.12 97 GLY A CA 1
ATOM 750 C C . GLY A 1 97 ? -8.399 10.006 -4.120 1.00 78.12 97 GLY A C 1
ATOM 751 O O . GLY A 1 97 ? -9.523 9.977 -3.636 1.00 78.12 97 GLY A O 1
ATOM 752 N N . SER A 1 98 ? -8.056 10.949 -4.998 1.00 65.94 98 SER A N 1
ATOM 753 C CA . SER A 1 98 ? -8.988 11.990 -5.478 1.00 65.94 98 SER A CA 1
ATOM 754 C C . SER A 1 98 ? -9.932 11.515 -6.593 1.00 65.94 98 SER A C 1
ATOM 756 O O . SER A 1 98 ? -10.804 12.266 -7.032 1.00 65.94 98 SER A O 1
ATOM 758 N N . GLY A 1 99 ? -9.743 10.291 -7.095 1.00 61.12 99 GLY A N 1
ATOM 759 C CA . GLY A 1 99 ? -10.487 9.755 -8.230 1.00 61.12 99 GLY A CA 1
ATOM 760 C C . GL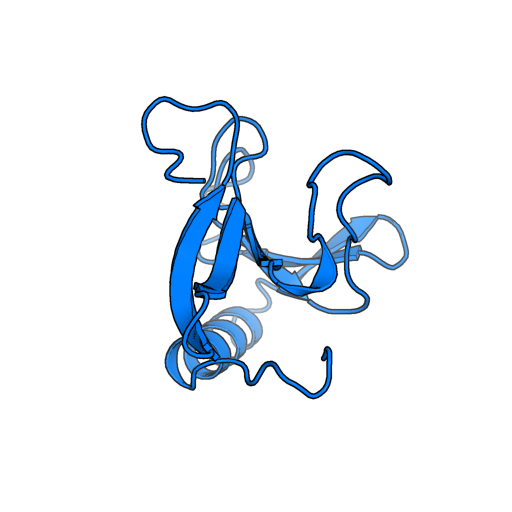Y A 1 99 ? -11.907 9.279 -7.885 1.00 61.12 99 GLY A C 1
ATOM 761 O O . GLY A 1 99 ? -12.202 8.960 -6.735 1.00 61.12 99 GLY A O 1
ATOM 762 N N . PRO A 1 100 ? -12.785 9.124 -8.897 1.00 50.72 100 PRO A N 1
ATOM 763 C CA . PRO A 1 100 ? -14.187 8.716 -8.721 1.00 50.72 100 PRO A CA 1
ATOM 764 C C . PRO A 1 100 ? -14.377 7.284 -8.186 1.00 50.72 100 PRO A C 1
ATOM 766 O O . PRO A 1 100 ? -15.502 6.884 -7.909 1.00 50.72 100 PRO A O 1
ATOM 769 N N . GLY A 1 101 ? -13.296 6.505 -8.070 1.00 56.97 101 GLY A N 1
ATOM 770 C CA . GLY A 1 101 ? -13.281 5.173 -7.462 1.00 56.97 101 GLY A CA 1
ATOM 771 C C . GLY A 1 101 ? -12.714 5.138 -6.040 1.00 56.97 101 GLY A C 1
ATOM 772 O O . GLY A 1 101 ? -12.413 4.047 -5.565 1.00 56.97 101 GLY A O 1
ATOM 773 N N . SER A 1 102 ? -12.501 6.293 -5.399 1.00 60.06 102 SER A N 1
ATOM 774 C CA . SER A 1 102 ? -12.118 6.360 -3.984 1.00 60.06 102 SER A CA 1
ATOM 775 C C . SER A 1 102 ? -13.318 6.048 -3.096 1.00 60.06 102 SER A C 1
ATOM 777 O O . SER A 1 102 ? -14.425 6.521 -3.359 1.00 60.06 102 SER A O 1
ATOM 779 N N . CYS A 1 103 ? -13.098 5.246 -2.058 1.00 64.44 103 CYS A N 1
ATOM 780 C CA . CYS A 1 103 ? -14.172 4.709 -1.216 1.00 64.44 103 CYS A CA 1
ATOM 781 C C . CYS A 1 103 ? -14.069 5.145 0.253 1.00 64.44 103 CYS A C 1
ATOM 783 O O . CYS A 1 103 ? -14.763 4.573 1.093 1.00 64.44 103 CYS A O 1
ATOM 785 N N . LEU A 1 104 ? -13.188 6.100 0.557 1.00 59.84 104 LEU A N 1
ATOM 786 C CA . LEU A 1 104 ? -12.901 6.597 1.900 1.00 59.84 104 LEU A CA 1
ATOM 787 C C . LEU A 1 104 ? -12.939 8.121 1.948 1.00 59.84 104 LEU A C 1
ATOM 789 O O . LEU A 1 104 ? -12.453 8.737 0.970 1.00 59.84 104 LEU A O 1
#